Protein AF-A0A9W9NNL7-F1 (afdb_monomer_lite)

Organism: NCBI:txid63820

Foldseek 3Di:
DDDDDLVVDDDDDDVVVVVSCVVPDDQEAACCCPDPDFDQPPHWYFVHDPPPGFTADSVRHGPPPD

pLDDT: mean 91.32, std 10.1, range [41.34, 97.81]

Sequence (66 aa):
MVLLMPELIQVNGPEEQQRKKDVFTPTCHIFYEQRIMDIADGLPKWSGMDNSSTLLDDGGQESHSK

Structure (mmCIF, N/CA/C/O backbone):
data_AF-A0A9W9NNL7-F1
#
_entry.id   AF-A0A9W9NNL7-F1
#
loop_
_atom_site.group_PDB
_atom_site.id
_atom_site.type_symbol
_atom_site.label_atom_id
_atom_site.label_alt_id
_atom_site.label_comp_id
_atom_site.label_asym_id
_atom_site.label_entity_id
_atom_site.label_seq_id
_atom_site.pdbx_PDB_ins_code
_atom_site.Cartn_x
_atom_site.Cartn_y
_atom_site.Cartn_z
_atom_site.occupancy
_atom_site.B_iso_or_equiv
_atom_site.auth_seq_id
_atom_site.auth_comp_id
_atom_site.auth_asym_id
_atom_site.auth_atom_id
_atom_site.pdbx_PDB_model_num
ATOM 1 N N . MET A 1 1 ? -17.460 -7.094 -7.807 1.00 58.84 1 MET A N 1
ATOM 2 C CA . MET A 1 1 ? -16.456 -6.332 -7.039 1.00 58.84 1 MET A CA 1
ATOM 3 C C . MET A 1 1 ? -17.147 -5.100 -6.486 1.00 58.84 1 MET A C 1
ATOM 5 O O . MET A 1 1 ? -17.720 -4.363 -7.276 1.00 58.84 1 MET A O 1
ATOM 9 N N . VAL A 1 2 ? -17.191 -4.934 -5.164 1.00 72.94 2 VAL A N 1
ATOM 10 C CA . VAL A 1 2 ? -17.794 -3.752 -4.526 1.00 72.94 2 VAL A CA 1
ATOM 11 C C . VAL A 1 2 ? -16.653 -2.862 -4.058 1.00 72.94 2 VAL A C 1
ATOM 13 O O . VAL A 1 2 ? -15.810 -3.314 -3.290 1.00 72.94 2 VAL A O 1
ATOM 16 N N . LEU A 1 3 ? -16.616 -1.623 -4.541 1.00 80.88 3 LEU A N 1
ATOM 17 C CA . LEU A 1 3 ? -15.723 -0.600 -4.008 1.00 80.88 3 LEU A CA 1
A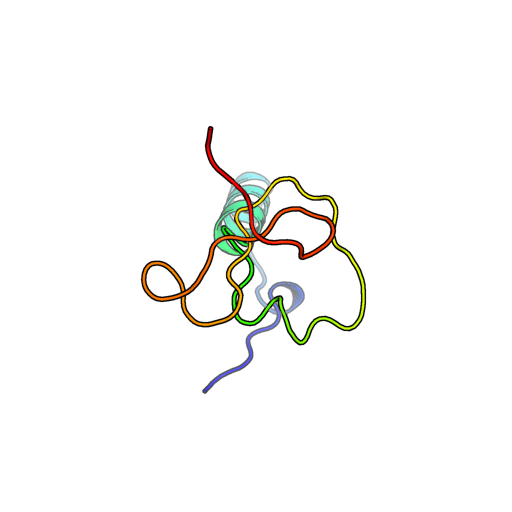TOM 18 C C . LEU A 1 3 ? -16.437 0.052 -2.825 1.00 80.88 3 LEU A C 1
ATOM 20 O O . LEU A 1 3 ? -17.464 0.705 -3.003 1.00 80.88 3 LEU A O 1
ATOM 24 N N . LEU A 1 4 ? -15.926 -0.182 -1.619 1.00 83.44 4 LEU A N 1
ATOM 25 C CA . LEU A 1 4 ? -16.472 0.379 -0.389 1.00 83.44 4 LEU A CA 1
ATOM 26 C C . LEU A 1 4 ? -15.571 1.516 0.083 1.00 83.44 4 LEU A C 1
ATOM 28 O O . LEU A 1 4 ? -14.396 1.302 0.370 1.00 83.44 4 LEU A O 1
ATOM 32 N N . MET A 1 5 ? -16.127 2.721 0.174 1.00 89.12 5 MET A N 1
ATOM 33 C CA . MET A 1 5 ? -15.418 3.864 0.741 1.00 89.12 5 MET A CA 1
ATOM 34 C C . MET A 1 5 ? -15.505 3.808 2.270 1.00 89.12 5 MET A C 1
ATOM 36 O O . MET A 1 5 ? -16.624 3.826 2.795 1.00 89.12 5 MET A O 1
ATOM 40 N N . PRO A 1 6 ? -14.370 3.786 2.998 1.00 89.12 6 PRO A N 1
ATOM 41 C CA . PRO A 1 6 ? -14.381 3.714 4.456 1.00 89.12 6 PRO A CA 1
ATOM 42 C C . PRO A 1 6 ? -15.234 4.819 5.081 1.00 89.12 6 PRO A C 1
ATOM 44 O O . PRO A 1 6 ? -15.974 4.565 6.026 1.00 89.12 6 PRO A O 1
ATOM 47 N N . GLU A 1 7 ? -15.202 6.036 4.537 1.00 88.44 7 GLU A N 1
ATOM 48 C CA . GLU A 1 7 ? -15.940 7.194 5.060 1.00 88.44 7 GLU A CA 1
ATOM 49 C C . GLU A 1 7 ? -17.458 6.988 5.149 1.00 88.44 7 GLU A C 1
ATOM 51 O O . GLU A 1 7 ? -18.086 7.535 6.051 1.00 88.44 7 GLU A O 1
ATOM 56 N N . LEU A 1 8 ? -18.042 6.141 4.297 1.00 92.12 8 LEU A N 1
ATOM 57 C CA . LEU A 1 8 ? -19.486 5.886 4.287 1.00 92.12 8 LEU A CA 1
ATOM 58 C C . LEU A 1 8 ? -19.960 5.004 5.454 1.00 92.12 8 LEU A C 1
ATOM 60 O O . LEU A 1 8 ? -21.157 4.931 5.727 1.00 92.12 8 LEU A O 1
ATOM 64 N N . ILE A 1 9 ? -19.043 4.333 6.153 1.00 91.00 9 ILE A N 1
ATOM 65 C CA . ILE A 1 9 ? -19.365 3.448 7.275 1.00 91.00 9 ILE A CA 1
ATOM 66 C C . ILE A 1 9 ? -19.394 4.272 8.562 1.00 91.00 9 ILE A C 1
ATOM 68 O O . ILE A 1 9 ? -18.349 4.673 9.077 1.00 91.00 9 ILE A O 1
ATOM 72 N N . GLN A 1 10 ? -20.580 4.524 9.103 1.00 92.25 10 GLN A N 1
ATOM 73 C CA . GLN A 1 10 ? -20.724 5.221 10.380 1.00 92.25 10 GLN A CA 1
ATOM 74 C C . GLN A 1 10 ? -20.530 4.233 11.533 1.00 92.25 10 GLN A C 1
ATOM 76 O O . GLN A 1 10 ? -21.187 3.197 11.581 1.00 92.25 10 GLN A O 1
ATOM 81 N N . VAL A 1 11 ? -19.616 4.558 12.446 1.00 92.94 11 VAL A N 1
ATOM 82 C CA . VAL A 1 11 ? -19.349 3.792 13.670 1.00 92.94 11 VAL A CA 1
ATOM 83 C C . VAL A 1 11 ? -19.436 4.729 14.869 1.00 92.94 11 VAL A C 1
ATOM 85 O O . VAL A 1 11 ? -19.202 5.935 14.734 1.00 92.94 11 VAL A O 1
ATOM 88 N N . ASN A 1 12 ? -19.804 4.195 16.029 1.00 93.12 12 ASN A N 1
ATOM 89 C CA . ASN A 1 12 ? -20.149 4.994 17.194 1.00 93.12 12 ASN A CA 1
ATOM 90 C C . ASN A 1 12 ? -19.040 4.921 18.244 1.00 93.12 12 ASN A C 1
ATOM 92 O O . ASN A 1 12 ? -18.729 3.869 18.790 1.00 93.12 12 ASN A O 1
ATOM 96 N N . GLY A 1 13 ? -18.485 6.082 18.584 1.00 95.25 13 GLY A N 1
ATOM 97 C CA . GLY A 1 13 ? -17.476 6.207 19.632 1.00 95.25 13 GLY A CA 1
ATOM 98 C C . GLY A 1 13 ? -16.025 6.096 19.137 1.00 95.25 13 GLY A C 1
ATOM 99 O O . GLY A 1 13 ? -15.757 5.638 18.026 1.00 95.25 13 GLY A O 1
ATOM 100 N N . PRO A 1 14 ? -15.065 6.568 19.949 1.00 93.56 14 PRO A N 1
ATOM 101 C CA . PRO A 1 14 ? -13.671 6.728 19.533 1.00 93.56 14 PRO A CA 1
ATOM 102 C C . PRO A 1 14 ? -12.943 5.397 19.293 1.00 93.56 14 PRO A C 1
ATOM 104 O O . PRO A 1 14 ? -12.118 5.317 18.387 1.00 93.56 14 PRO A O 1
ATOM 107 N N . GLU A 1 15 ? -13.260 4.352 20.061 1.00 95.62 15 GLU A N 1
ATOM 108 C CA . GLU A 1 15 ? -12.639 3.029 19.918 1.00 95.62 15 GLU A CA 1
ATOM 109 C C . GLU A 1 15 ? -13.008 2.370 18.583 1.00 95.62 15 GLU A C 1
ATOM 111 O O . GLU A 1 15 ? -12.130 1.922 17.845 1.00 95.62 15 GLU A O 1
ATOM 116 N N . GLU A 1 16 ? -14.294 2.380 18.215 1.00 94.00 16 GLU A N 1
ATOM 117 C CA . GLU A 1 16 ? -14.733 1.835 16.928 1.00 94.00 16 GLU A CA 1
ATOM 118 C C . GLU A 1 16 ? -14.152 2.625 15.752 1.00 94.00 16 GLU A C 1
ATOM 120 O O . GLU A 1 16 ? -13.784 2.036 14.734 1.00 94.00 16 GLU A O 1
ATOM 125 N N . GLN A 1 17 ? -14.018 3.948 15.896 1.00 92.56 17 GLN A N 1
ATOM 126 C CA . GLN A 1 17 ? -13.377 4.785 14.883 1.00 92.56 17 GLN A CA 1
ATOM 127 C C . GLN A 1 17 ? -11.901 4.433 14.695 1.00 92.56 17 GLN A C 1
ATOM 129 O O . GLN A 1 17 ? -11.424 4.417 13.559 1.00 92.56 17 GLN A O 1
ATOM 134 N N . GLN A 1 18 ? -11.175 4.134 15.775 1.00 93.56 18 GLN A N 1
ATOM 135 C CA . GLN A 1 18 ? -9.790 3.681 15.672 1.00 93.56 18 GLN A CA 1
ATOM 136 C C . GLN A 1 18 ? -9.717 2.315 14.988 1.00 93.56 18 GLN A C 1
ATOM 138 O O . GLN A 1 18 ? -9.033 2.174 13.978 1.00 93.56 18 GLN A O 1
ATOM 143 N N . ARG A 1 19 ? -10.523 1.351 15.446 1.00 93.56 19 ARG A N 1
ATOM 144 C CA . ARG A 1 19 ? -10.591 0.013 14.848 1.00 93.56 19 ARG A CA 1
ATOM 145 C C . ARG A 1 19 ? -10.915 0.067 13.356 1.00 93.56 19 ARG A C 1
ATOM 147 O O . ARG A 1 19 ? -10.356 -0.689 12.568 1.00 93.56 19 ARG A O 1
ATOM 154 N N . LYS A 1 20 ? -11.816 0.963 12.952 1.00 93.62 20 LYS A N 1
ATOM 155 C CA . LYS A 1 20 ? -12.151 1.184 11.545 1.00 93.62 20 LYS A CA 1
ATOM 156 C C . LYS A 1 20 ? -10.922 1.618 10.745 1.00 93.62 20 LYS A C 1
ATOM 158 O O . LYS A 1 20 ? -10.688 1.066 9.675 1.00 93.62 20 LYS A O 1
ATOM 163 N N . LYS A 1 21 ? -10.130 2.571 11.244 1.00 91.62 21 LYS A N 1
ATOM 164 C CA . LYS A 1 21 ? -8.890 2.993 10.570 1.00 91.62 21 LYS A CA 1
ATOM 165 C C . LYS A 1 21 ? -7.926 1.824 10.410 1.00 91.62 21 LYS A C 1
ATOM 167 O O . LYS A 1 21 ? -7.411 1.627 9.315 1.00 91.62 21 LYS A O 1
ATOM 172 N N . ASP A 1 22 ? -7.755 1.023 11.454 1.00 92.94 22 ASP A N 1
ATOM 173 C CA . ASP A 1 22 ? -6.841 -0.120 11.432 1.00 92.94 22 ASP A CA 1
ATOM 174 C C . ASP A 1 22 ? -7.272 -1.167 10.388 1.00 92.94 22 ASP A C 1
ATOM 176 O O . ASP A 1 22 ? -6.444 -1.670 9.637 1.00 92.94 22 ASP A O 1
ATOM 180 N N . VAL A 1 23 ? -8.579 -1.439 10.270 1.00 92.75 23 VAL A N 1
ATOM 181 C CA . VAL A 1 23 ? -9.136 -2.400 9.294 1.00 92.75 23 VAL A CA 1
ATOM 182 C C . VAL A 1 23 ? -8.966 -1.943 7.842 1.00 92.75 23 VAL A C 1
ATOM 184 O O . VAL A 1 23 ? -8.785 -2.777 6.959 1.00 92.75 23 VAL A O 1
ATOM 187 N N . PHE A 1 24 ? -9.052 -0.638 7.579 1.00 91.88 24 PHE A N 1
ATOM 188 C CA . PHE A 1 24 ? -8.929 -0.081 6.227 1.00 91.88 24 PHE A CA 1
ATOM 189 C C . PHE A 1 24 ? -7.510 0.374 5.871 1.00 91.88 24 PHE A C 1
ATOM 191 O O . PHE A 1 24 ? -7.290 0.841 4.753 1.00 91.88 24 PHE A O 1
ATOM 198 N N . THR A 1 25 ? -6.550 0.250 6.790 1.00 92.12 25 THR A N 1
ATOM 199 C CA . THR A 1 25 ? -5.150 0.572 6.507 1.00 92.12 25 THR A CA 1
ATOM 200 C C . THR A 1 25 ? -4.573 -0.512 5.591 1.00 92.12 25 THR A C 1
ATOM 202 O O . THR A 1 25 ? -4.679 -1.697 5.918 1.00 92.12 25 THR A O 1
ATOM 205 N N . PRO A 1 26 ? -3.995 -0.151 4.430 1.00 93.19 26 PRO A N 1
ATOM 206 C CA . PRO A 1 26 ? -3.417 -1.131 3.521 1.00 93.19 26 PRO A CA 1
ATOM 207 C C . PRO A 1 26 ? -2.232 -1.838 4.181 1.00 93.19 26 PRO A C 1
ATOM 209 O O . PRO A 1 26 ? -1.504 -1.253 4.979 1.00 93.19 26 PRO A O 1
ATOM 212 N N . THR A 1 27 ? -2.021 -3.103 3.827 1.00 95.62 27 THR A N 1
ATOM 213 C CA . THR A 1 27 ? -0.886 -3.898 4.321 1.00 95.62 27 THR A CA 1
ATOM 214 C C . THR A 1 27 ? 0.229 -4.043 3.288 1.0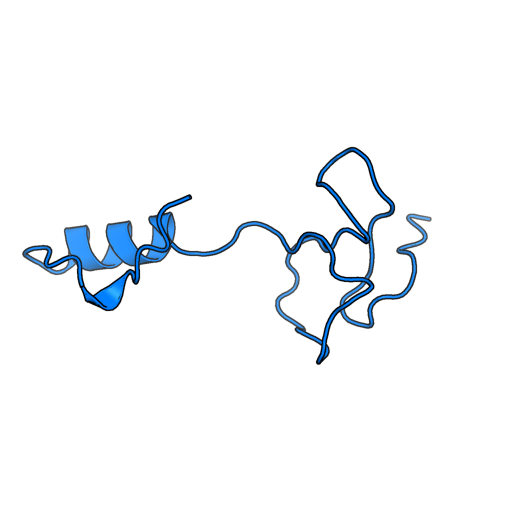0 95.62 27 THR A C 1
ATOM 216 O O . THR A 1 27 ? 1.352 -4.378 3.653 1.00 95.62 27 THR A O 1
ATOM 219 N N . CYS A 1 28 ? -0.066 -3.805 2.006 1.00 96.56 28 CYS A N 1
ATOM 220 C CA . CYS A 1 28 ? 0.881 -3.821 0.893 1.00 96.56 28 CYS A CA 1
ATOM 221 C C . CYS A 1 28 ? 0.291 -3.115 -0.339 1.00 96.56 28 CYS A C 1
ATOM 223 O O . CYS A 1 28 ? -0.909 -2.828 -0.385 1.00 96.56 28 CYS A O 1
ATOM 225 N N . HIS A 1 29 ? 1.130 -2.897 -1.353 1.00 96.44 29 HIS A N 1
ATOM 226 C CA . HIS A 1 29 ? 0.722 -2.458 -2.688 1.00 96.44 29 HIS A CA 1
ATOM 227 C C . HIS A 1 29 ? 0.952 -3.576 -3.696 1.00 96.44 29 HIS A C 1
ATOM 229 O O . HIS A 1 29 ? 2.076 -4.047 -3.849 1.00 96.44 29 HIS A O 1
ATOM 235 N N . ILE A 1 30 ? -0.100 -3.973 -4.402 1.00 97.06 30 ILE A N 1
ATOM 236 C CA . ILE A 1 30 ? -0.033 -4.899 -5.538 1.00 97.06 30 ILE A CA 1
ATOM 237 C C . ILE A 1 30 ? -0.080 -4.114 -6.849 1.00 97.06 30 ILE A C 1
ATOM 239 O O . ILE A 1 30 ? -0.607 -3.002 -6.885 1.00 97.06 30 ILE A O 1
ATOM 243 N N . PHE A 1 31 ? 0.456 -4.690 -7.926 1.00 96.94 31 PHE A N 1
ATOM 244 C CA . PHE A 1 31 ? 0.554 -4.041 -9.244 1.00 96.94 31 PHE A CA 1
ATOM 245 C C . PHE A 1 31 ? 1.317 -2.701 -9.231 1.00 96.94 31 PHE A C 1
ATOM 247 O O . PHE A 1 31 ? 1.047 -1.797 -10.023 1.00 96.94 31 PHE A O 1
ATOM 254 N N . TYR A 1 32 ? 2.296 -2.563 -8.336 1.00 97.00 32 TYR A N 1
ATOM 255 C CA . TYR A 1 32 ? 3.029 -1.317 -8.106 1.00 97.00 32 TYR A CA 1
ATOM 256 C C . TYR A 1 32 ? 3.998 -0.955 -9.252 1.00 97.00 32 TYR A C 1
ATOM 258 O O . TYR A 1 32 ? 4.420 0.193 -9.387 1.00 97.00 32 TYR A O 1
ATOM 266 N N . GLU A 1 33 ? 4.307 -1.894 -10.150 1.00 96.56 33 GLU A N 1
ATOM 267 C CA . GLU A 1 33 ? 5.037 -1.603 -11.395 1.00 96.56 33 GLU A CA 1
ATOM 268 C C . GLU A 1 33 ? 4.255 -0.637 -12.304 1.00 96.56 33 GLU A C 1
ATOM 270 O O . GLU A 1 33 ? 4.843 0.188 -12.998 1.00 96.56 33 GLU A O 1
ATOM 275 N N . GLN A 1 34 ? 2.920 -0.674 -12.239 1.00 96.25 34 GLN A N 1
ATOM 276 C CA . GLN A 1 34 ? 2.019 0.178 -13.023 1.00 96.25 34 GLN A CA 1
ATOM 277 C C . GLN A 1 34 ? 1.558 1.425 -12.248 1.00 96.25 34 GLN A C 1
ATOM 279 O O . GLN A 1 34 ? 0.532 2.026 -12.576 1.00 96.25 34 GLN A O 1
ATOM 284 N N . ARG A 1 35 ? 2.285 1.810 -11.190 1.00 95.12 35 ARG A N 1
ATOM 285 C CA . ARG A 1 35 ? 1.956 2.979 -10.366 1.00 95.12 35 ARG A CA 1
ATOM 286 C C . ARG A 1 35 ? 2.044 4.281 -11.160 1.00 95.12 35 ARG A C 1
ATOM 288 O O . ARG A 1 35 ? 2.858 4.438 -12.066 1.00 95.12 35 ARG A O 1
ATOM 295 N N . ILE A 1 36 ? 1.242 5.255 -10.745 1.00 96.44 36 ILE A N 1
ATOM 296 C CA . ILE A 1 36 ? 1.271 6.618 -11.296 1.00 96.44 36 ILE A CA 1
ATOM 297 C C . ILE A 1 36 ? 2.273 7.499 -10.535 1.00 96.44 36 ILE A C 1
ATOM 299 O O . ILE A 1 36 ? 2.817 8.448 -11.094 1.00 96.44 36 ILE A O 1
ATOM 303 N N . MET A 1 37 ? 2.523 7.189 -9.263 1.00 95.44 37 MET A N 1
ATOM 304 C CA . MET A 1 37 ? 3.456 7.912 -8.404 1.00 95.44 37 MET A CA 1
ATOM 305 C C . MET A 1 37 ? 4.103 6.972 -7.389 1.00 95.44 37 MET A C 1
ATOM 307 O O . MET A 1 37 ? 3.531 5.933 -7.054 1.00 95.44 37 MET A O 1
ATOM 311 N N . ASP A 1 38 ? 5.267 7.370 -6.883 1.00 95.50 38 ASP A N 1
ATOM 312 C CA . ASP A 1 38 ? 5.935 6.689 -5.777 1.00 95.50 38 ASP A CA 1
ATOM 313 C C . ASP A 1 38 ? 5.229 6.991 -4.442 1.00 95.50 38 ASP A C 1
ATOM 315 O O . ASP A 1 38 ? 4.830 8.125 -4.165 1.00 95.50 38 ASP A O 1
ATOM 319 N N . ILE A 1 39 ? 5.087 5.964 -3.606 1.00 95.00 39 ILE A N 1
ATOM 320 C CA . ILE A 1 39 ? 4.471 5.987 -2.279 1.00 95.00 39 ILE A CA 1
ATOM 321 C C . ILE A 1 39 ? 5.508 5.480 -1.272 1.00 95.00 39 ILE A C 1
ATOM 323 O O . ILE A 1 39 ? 5.723 4.278 -1.135 1.00 95.00 39 ILE A O 1
ATOM 327 N N . ALA A 1 40 ? 6.140 6.400 -0.545 1.00 95.06 40 ALA A N 1
ATOM 328 C CA . ALA A 1 40 ? 7.150 6.087 0.468 1.00 95.06 40 ALA A CA 1
ATOM 329 C C . ALA A 1 40 ? 6.523 5.835 1.853 1.00 95.06 40 ALA A C 1
ATOM 331 O O . ALA A 1 40 ? 6.717 6.609 2.790 1.00 95.06 40 ALA A O 1
ATOM 332 N N . ASP A 1 41 ? 5.703 4.788 1.963 1.00 94.81 41 ASP A N 1
ATOM 333 C CA . ASP A 1 41 ? 5.028 4.392 3.209 1.00 94.81 41 ASP A CA 1
ATOM 334 C C . ASP A 1 41 ? 5.703 3.219 3.940 1.00 94.81 41 ASP A C 1
ATOM 336 O O . ASP A 1 41 ? 5.248 2.824 5.014 1.00 94.81 41 ASP A O 1
ATOM 340 N N . GLY A 1 42 ? 6.781 2.659 3.379 1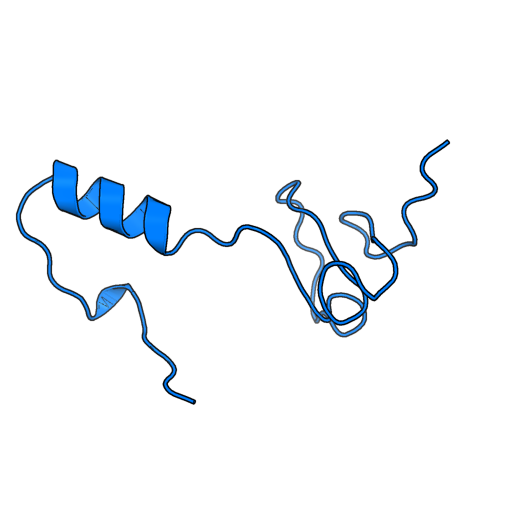.00 94.75 42 GLY A N 1
ATOM 341 C CA . GLY A 1 42 ? 7.485 1.507 3.943 1.00 94.75 42 GLY A CA 1
ATOM 342 C C . GLY A 1 42 ? 6.693 0.195 3.919 1.00 94.75 42 GLY A C 1
ATOM 343 O O . GLY A 1 42 ? 7.150 -0.797 4.489 1.00 94.75 42 GLY A O 1
ATOM 344 N N . LEU A 1 43 ? 5.520 0.157 3.275 1.00 96.19 43 LEU A N 1
ATOM 345 C CA . LEU A 1 43 ? 4.763 -1.078 3.095 1.00 96.19 43 LEU A CA 1
ATOM 346 C C . LEU A 1 43 ? 5.332 -1.897 1.927 1.00 96.19 43 LEU A C 1
ATOM 348 O O . LEU A 1 43 ? 5.773 -1.307 0.933 1.00 96.19 43 LEU A O 1
ATOM 352 N N . PRO A 1 44 ? 5.273 -3.243 1.992 1.00 96.81 44 PRO A N 1
ATOM 353 C CA . PRO A 1 44 ? 5.695 -4.109 0.899 1.00 96.81 44 PRO A CA 1
ATOM 354 C C . PRO A 1 44 ? 5.018 -3.735 -0.420 1.00 96.81 44 PRO A C 1
ATOM 356 O O . PRO A 1 44 ? 3.800 -3.541 -0.472 1.00 96.81 44 PRO A O 1
ATOM 359 N N . LYS A 1 45 ? 5.807 -3.667 -1.490 1.00 97.38 45 LYS A N 1
ATOM 360 C CA . LYS A 1 45 ? 5.336 -3.368 -2.843 1.00 97.38 45 LYS A CA 1
ATOM 361 C C . LYS A 1 45 ? 5.616 -4.558 -3.738 1.00 97.38 45 LYS A C 1
ATOM 363 O O . LYS A 1 45 ? 6.708 -5.111 -3.711 1.00 97.38 45 LYS A O 1
ATOM 368 N N . TRP A 1 46 ? 4.630 -4.951 -4.523 1.00 97.81 46 TRP A N 1
ATOM 369 C CA . TRP A 1 46 ? 4.684 -6.098 -5.417 1.00 97.81 46 TRP A CA 1
ATOM 370 C C . TRP A 1 46 ? 4.466 -5.614 -6.846 1.00 97.81 46 TRP A C 1
ATOM 372 O O . T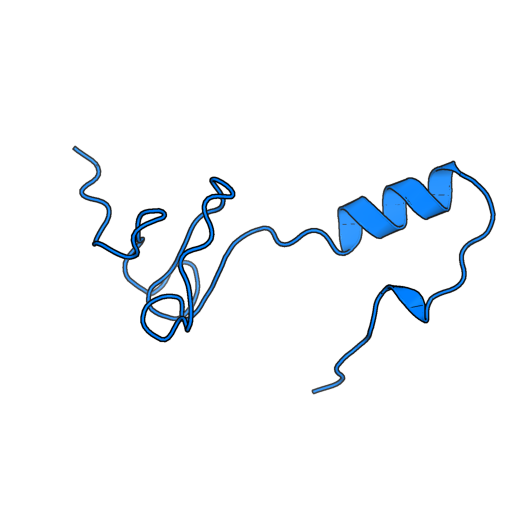RP A 1 46 ? 3.554 -4.825 -7.104 1.00 97.81 46 TRP A O 1
ATOM 382 N N . SER A 1 47 ? 5.285 -6.082 -7.789 1.00 97.50 47 SER A N 1
A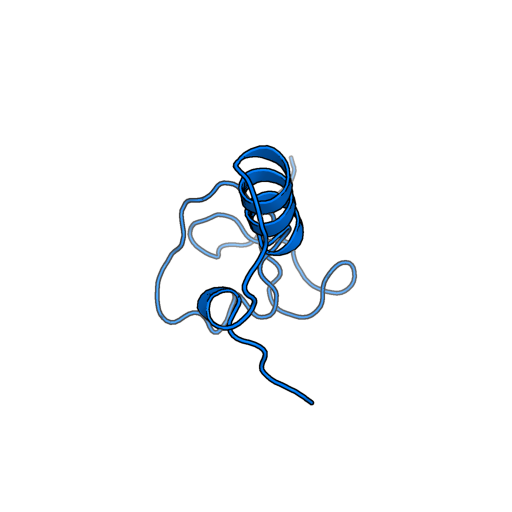TOM 383 C CA . SER A 1 47 ? 5.114 -5.747 -9.210 1.00 97.50 47 SER A CA 1
ATOM 384 C C . SER A 1 47 ? 3.764 -6.211 -9.772 1.00 97.50 47 SER A C 1
ATOM 386 O O . SER A 1 47 ? 3.203 -5.547 -10.639 1.00 97.50 47 SER A O 1
ATOM 388 N N . GLY A 1 48 ? 3.199 -7.290 -9.223 1.00 97.12 48 GLY A N 1
ATOM 389 C CA . GLY A 1 48 ? 1.893 -7.853 -9.552 1.00 97.12 48 GLY A CA 1
ATOM 390 C C . GLY A 1 48 ? 1.150 -8.313 -8.296 1.00 97.12 48 GLY A C 1
ATOM 391 O O . GLY A 1 48 ? 0.983 -7.532 -7.362 1.00 97.12 48 GLY A O 1
ATOM 392 N N . MET A 1 49 ? 0.684 -9.565 -8.288 1.00 96.94 49 MET A N 1
ATOM 393 C CA . MET A 1 49 ? 0.008 -10.171 -7.134 1.00 96.94 49 MET A CA 1
ATOM 394 C C . MET A 1 49 ? 0.974 -10.409 -5.967 1.00 96.94 49 MET A C 1
ATOM 396 O O .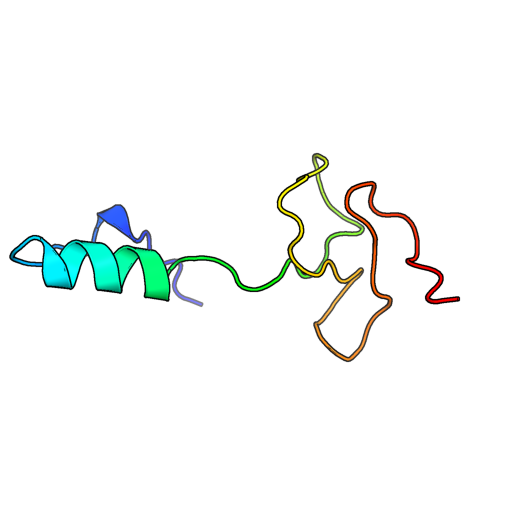 MET A 1 49 ? 2.136 -10.775 -6.163 1.00 96.94 49 MET A O 1
ATOM 400 N N . ASP A 1 50 ? 0.471 -10.264 -4.742 1.00 95.56 50 ASP A N 1
ATOM 401 C CA . ASP A 1 50 ? 1.245 -10.529 -3.535 1.00 95.56 50 ASP A CA 1
ATOM 402 C C . ASP A 1 50 ? 1.735 -11.985 -3.499 1.00 95.56 50 ASP A C 1
ATOM 404 O O . ASP A 1 50 ? 1.101 -12.896 -4.040 1.00 95.56 50 ASP A O 1
ATOM 408 N N . ASN A 1 51 ? 2.908 -12.209 -2.900 1.00 93.62 51 ASN A N 1
ATOM 409 C CA . ASN A 1 51 ? 3.526 -13.531 -2.720 1.00 93.62 51 ASN A CA 1
ATOM 410 C C . ASN A 1 51 ? 3.796 -14.335 -4.010 1.00 93.62 51 ASN A C 1
ATOM 412 O O . ASN A 1 51 ? 4.214 -15.490 -3.940 1.00 93.62 51 ASN A O 1
ATOM 416 N N . SER A 1 52 ? 3.571 -13.747 -5.185 1.00 95.50 52 SER A N 1
ATOM 417 C CA . SER A 1 52 ? 3.700 -14.416 -6.486 1.00 95.50 52 SER A CA 1
ATOM 418 C C . SER A 1 52 ? 4.411 -13.571 -7.544 1.00 95.50 52 SER A C 1
ATOM 420 O O . SER A 1 52 ? 4.684 -14.071 -8.635 1.00 95.50 52 SER A O 1
ATOM 422 N N . SER A 1 53 ? 4.753 -12.320 -7.228 1.00 96.75 53 SER A N 1
ATOM 423 C CA . SER A 1 53 ? 5.517 -11.423 -8.095 1.00 96.75 53 SER A CA 1
ATOM 424 C C . SER A 1 53 ? 6.798 -10.923 -7.420 1.00 96.75 53 SER A C 1
ATOM 426 O O . SER A 1 53 ? 7.094 -11.268 -6.279 1.00 96.75 53 SER A O 1
ATOM 428 N N . THR A 1 54 ? 7.562 -10.082 -8.113 1.00 97.25 54 THR A N 1
ATOM 429 C CA . THR A 1 54 ? 8.777 -9.470 -7.565 1.00 97.25 54 THR A CA 1
ATOM 430 C C . THR A 1 54 ? 8.430 -8.427 -6.503 1.00 97.25 54 THR A C 1
ATOM 432 O O . THR A 1 54 ? 7.485 -7.652 -6.682 1.00 97.25 54 THR A O 1
ATOM 435 N N . LEU A 1 55 ? 9.197 -8.412 -5.409 1.00 96.81 55 LEU A N 1
ATOM 436 C CA . LEU A 1 55 ? 9.120 -7.375 -4.386 1.00 96.81 55 LEU A CA 1
ATOM 437 C C . LEU A 1 55 ? 9.888 -6.130 -4.856 1.00 96.81 55 LEU A C 1
ATOM 439 O O . LEU A 1 55 ? 10.982 -6.237 -5.414 1.00 96.81 55 LEU A O 1
ATOM 443 N N . LEU A 1 56 ? 9.298 -4.961 -4.649 1.00 96.12 56 LEU A N 1
ATOM 444 C CA . LEU A 1 56 ? 9.816 -3.671 -5.075 1.00 96.12 56 LEU A CA 1
ATOM 445 C C . LEU A 1 56 ? 10.124 -2.785 -3.866 1.00 96.12 56 LEU A C 1
ATOM 447 O O . LEU A 1 56 ? 9.490 -2.904 -2.814 1.00 96.12 56 LEU A O 1
ATOM 451 N N . ASP A 1 57 ? 11.080 -1.877 -4.029 1.00 95.31 57 ASP A N 1
ATOM 452 C CA . ASP A 1 57 ? 11.316 -0.787 -3.087 1.00 95.31 57 ASP A CA 1
ATOM 453 C C . ASP A 1 57 ? 10.314 0.370 -3.281 1.00 95.31 57 ASP A C 1
ATOM 455 O O . ASP A 1 57 ? 9.458 0.354 -4.171 1.00 95.31 57 ASP A O 1
ATOM 459 N N . ASP A 1 58 ? 10.403 1.399 -2.434 1.00 94.88 58 ASP A N 1
ATOM 460 C CA . ASP A 1 58 ? 9.513 2.566 -2.507 1.00 94.88 58 ASP A CA 1
ATOM 461 C C . ASP A 1 58 ? 9.655 3.346 -3.828 1.00 94.88 58 ASP A C 1
ATOM 463 O O . ASP A 1 58 ? 8.691 3.981 -4.265 1.00 94.88 58 ASP A O 1
ATOM 467 N N . GLY A 1 59 ? 10.813 3.236 -4.491 1.00 93.69 59 GLY A N 1
ATOM 468 C CA . GLY A 1 59 ? 11.085 3.762 -5.832 1.00 93.69 59 GLY A CA 1
ATOM 469 C C . GLY A 1 59 ? 10.678 2.815 -6.968 1.00 93.69 59 GLY A C 1
ATOM 470 O O . GLY A 1 59 ? 10.947 3.099 -8.138 1.00 93.69 59 GLY A O 1
ATOM 471 N N . GLY A 1 60 ? 10.031 1.692 -6.649 1.00 92.50 60 GLY A N 1
ATOM 472 C CA . GLY A 1 60 ? 9.536 0.699 -7.596 1.00 92.50 60 GLY A CA 1
ATOM 473 C C . GLY A 1 60 ? 10.616 -0.082 -8.341 1.00 92.50 60 GLY A C 1
ATOM 474 O O . GLY A 1 60 ? 10.333 -0.600 -9.420 1.00 92.50 60 GLY A O 1
ATOM 475 N N . GLN A 1 61 ? 11.835 -0.140 -7.811 1.00 93.88 61 GLN A N 1
ATOM 476 C CA . GLN A 1 61 ? 12.911 -0.990 -8.321 1.00 93.88 61 GLN A CA 1
ATOM 477 C C . GLN A 1 61 ? 12.884 -2.342 -7.610 1.00 93.88 61 GLN A C 1
ATOM 479 O O . GLN A 1 61 ? 12.381 -2.443 -6.493 1.00 93.88 61 GLN A O 1
ATOM 484 N N . GLU A 1 62 ? 13.414 -3.392 -8.240 1.00 92.00 62 GLU A N 1
ATOM 485 C CA . GLU A 1 62 ? 13.480 -4.710 -7.606 1.00 92.00 62 GLU A CA 1
ATOM 486 C C . GLU A 1 62 ? 14.280 -4.641 -6.303 1.00 92.00 62 GLU A C 1
ATOM 488 O O . GLU A 1 62 ? 15.445 -4.236 -6.280 1.00 92.00 62 GLU A O 1
ATOM 493 N N . SER A 1 63 ? 13.661 -5.065 -5.201 1.00 82.06 63 SER A N 1
ATOM 494 C CA . SER A 1 63 ? 14.351 -5.107 -3.923 1.00 82.06 63 SER A CA 1
ATOM 495 C C . SER A 1 63 ? 15.319 -6.291 -3.933 1.00 82.06 63 SER A C 1
ATOM 497 O O . SER A 1 63 ? 14.929 -7.442 -3.712 1.00 82.06 63 SER A O 1
ATOM 499 N N . HIS A 1 64 ? 16.598 -6.034 -4.192 1.00 68.38 64 HIS A N 1
ATOM 500 C CA . HIS A 1 64 ? 17.638 -7.035 -3.990 1.00 68.38 64 HIS A CA 1
ATOM 501 C C . HIS A 1 64 ? 17.843 -7.230 -2.487 1.00 68.38 64 HIS A C 1
ATOM 503 O O . HIS A 1 64 ? 18.622 -6.518 -1.852 1.00 68.38 64 HIS A O 1
ATOM 509 N N . SER A 1 65 ? 17.124 -8.191 -1.907 1.00 57.00 65 SER A N 1
ATOM 510 C CA . SER A 1 65 ? 17.440 -8.680 -0.569 1.00 57.00 65 SER A CA 1
ATOM 511 C C . SER A 1 65 ? 18.839 -9.297 -0.636 1.00 57.00 65 SER A C 1
ATOM 513 O O . SER A 1 65 ? 19.038 -10.321 -1.290 1.00 57.00 65 SER A O 1
ATOM 515 N N . LYS A 1 66 ? 19.815 -8.602 -0.054 1.00 41.34 66 LYS A N 1
ATOM 516 C CA . LYS A 1 66 ? 21.210 -9.035 0.023 1.00 41.34 66 LYS A CA 1
ATOM 517 C C . LYS A 1 66 ? 21.411 -10.021 1.165 1.00 41.34 66 LYS A C 1
ATOM 519 O O . LYS A 1 66 ? 20.733 -9.845 2.202 1.00 41.34 66 LYS A O 1
#

Radius of gyration: 15.18 Å; chains: 1; bounding box: 42×22×33 Å

Secondary structure (DSSP, 8-state):
-----GGG----SHHHHHHHHHHHS-S-BSSGGG-SS---S---EESSSTTTS-EE-TTSSB----